Protein AF-A0A699RDE1-F1 (afdb_monomer)

Organism: Tanacetum cinerariifolium (NCBI:txid118510)

Radius of gyration: 24.25 Å; Cα contacts (8 Å, |Δi|>4): 143; chains: 1; bounding box: 64×54×47 Å

Secondary structure (DSSP, 8-state):
---HHHHHHHHTTTSEEEEE----SS-TTEEEEEEE----S--EEEEEEEETTEEEEEEEEE-TTPPP----------------------------TT-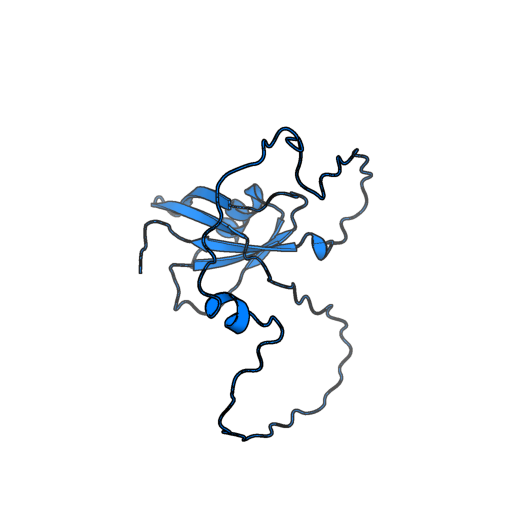HHHHHH-PPPP-----------SS-TT--PPPP----------GGGEEEEEEE-TT---

pLDDT: mean 70.67, std 16.61, range [36.78, 92.56]

Solvent-accessible surface area (backbone atoms only — not comparable to full-atom values): 11070 Å² total; per-residue (Å²): 138,82,58,71,68,57,53,44,64,57,27,63,80,66,32,45,67,75,48,67,62,75,74,84,77,81,53,86,56,55,46,45,34,33,28,44,29,90,67,89,67,85,54,75,47,74,48,82,46,77,56,96,92,39,82,40,57,37,35,40,34,56,50,83,91,70,75,87,83,74,78,76,86,66,92,66,91,77,92,80,82,88,82,89,87,80,87,81,93,66,93,72,78,75,83,61,97,77,52,60,68,61,62,73,67,55,77,80,77,89,76,82,90,82,81,91,85,88,78,81,71,92,63,68,96,88,81,77,91,84,84,90,85,87,85,93,69,86,80,74,80,56,72,92,32,53,43,47,33,39,38,27,41,80,85,62,79,130

Sequence (158 aa):
MWPKNTFNRVALKCGVLLDVDDQDDEHFHKKQICINTNVPTNIFESFKLIYRGNVFWVRAKEVPGWIPDFMEDNDEVDDSKGEEDSVGQGNVQSEDPFNIYELLNHKRPVIDKNSNSKESLKYPPRYTPTGTKEAIGEKQFDSKKIRRMMLRNPFVQV

Structure (mmCIF, N/CA/C/O backbone):
data_AF-A0A699RDE1-F1
#
_entry.id   AF-A0A699RDE1-F1
#
loop_
_atom_site.group_PDB
_atom_site.id
_atom_site.type_symbol
_atom_site.label_atom_id
_atom_site.label_alt_id
_atom_site.label_comp_id
_atom_site.label_asym_id
_atom_site.label_entity_id
_atom_site.label_seq_id
_atom_site.pdbx_PDB_ins_code
_atom_site.Cartn_x
_atom_site.Cartn_y
_atom_site.Cartn_z
_atom_site.occupancy
_atom_site.B_iso_or_equiv
_atom_site.auth_seq_id
_atom_site.auth_comp_id
_atom_site.auth_asym_id
_atom_site.auth_atom_id
_atom_site.pdbx_PDB_model_num
ATOM 1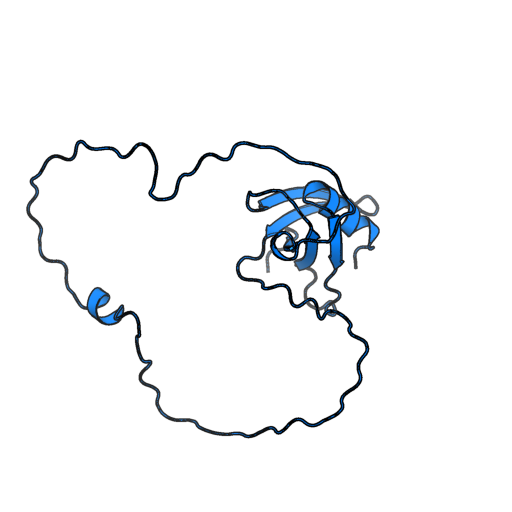 N N . MET A 1 1 ? -9.709 -14.056 7.200 1.00 67.62 1 MET A N 1
ATOM 2 C CA . MET A 1 1 ? -9.720 -13.079 6.088 1.00 67.62 1 MET A CA 1
ATOM 3 C C . MET A 1 1 ? -10.356 -11.742 6.486 1.00 67.62 1 MET A C 1
ATOM 5 O O . MET A 1 1 ? -11.320 -11.738 7.249 1.00 67.62 1 MET A O 1
ATOM 9 N N . TRP A 1 2 ? -9.826 -10.607 6.007 1.00 76.31 2 TRP A N 1
ATOM 10 C CA . TRP A 1 2 ? -10.488 -9.291 6.090 1.00 76.31 2 TRP A CA 1
ATOM 11 C C . TRP A 1 2 ? -11.423 -9.103 4.880 1.00 76.31 2 TRP A C 1
ATOM 13 O O . TRP A 1 2 ? -11.061 -9.545 3.797 1.00 76.31 2 TRP A O 1
ATOM 23 N N . PRO A 1 3 ? -12.596 -8.453 5.009 1.00 80.12 3 PRO A N 1
ATOM 24 C CA . PRO A 1 3 ? -13.472 -8.198 3.863 1.00 80.12 3 PRO A CA 1
ATOM 25 C C . PRO A 1 3 ? -12.901 -7.108 2.943 1.00 80.12 3 PRO A C 1
ATOM 27 O O . PRO A 1 3 ? -12.191 -6.214 3.410 1.00 80.12 3 PRO A O 1
ATOM 30 N N . LYS A 1 4 ? -13.300 -7.097 1.662 1.00 82.44 4 LYS A N 1
ATOM 31 C CA . LYS A 1 4 ? -12.886 -6.097 0.649 1.00 82.44 4 LYS A CA 1
ATOM 32 C C . LYS A 1 4 ? -13.015 -4.642 1.124 1.00 82.44 4 LYS A C 1
ATOM 34 O O . LYS A 1 4 ? -12.132 -3.823 0.890 1.00 82.44 4 LYS A O 1
ATOM 39 N N . ASN A 1 5 ? -14.065 -4.327 1.888 1.00 85.12 5 ASN A N 1
ATOM 40 C CA . ASN A 1 5 ? -14.271 -2.990 2.459 1.00 85.12 5 ASN A CA 1
ATOM 41 C C . ASN A 1 5 ? -13.135 -2.554 3.413 1.00 85.12 5 ASN A C 1
ATOM 43 O O . ASN A 1 5 ? -12.774 -1.381 3.480 1.00 85.12 5 ASN A O 1
ATOM 47 N N . THR A 1 6 ? -12.522 -3.495 4.133 1.00 86.81 6 THR A N 1
ATOM 48 C CA . THR A 1 6 ? -11.351 -3.208 4.971 1.00 86.81 6 THR A CA 1
ATOM 49 C C . THR A 1 6 ? -10.167 -2.767 4.117 1.00 86.81 6 THR A C 1
ATOM 51 O O . THR A 1 6 ? -9.539 -1.757 4.430 1.00 86.81 6 THR A O 1
ATOM 54 N N . PHE A 1 7 ? -9.900 -3.468 3.014 1.00 86.75 7 PHE A N 1
ATOM 55 C CA . PHE A 1 7 ? -8.835 -3.100 2.080 1.00 86.75 7 PHE A CA 1
ATOM 56 C C . PHE A 1 7 ? -9.109 -1.759 1.398 1.00 86.75 7 PHE A C 1
ATOM 58 O O . PHE A 1 7 ? -8.192 -0.952 1.296 1.00 86.75 7 PHE A O 1
ATOM 65 N N . ASN A 1 8 ? -10.366 -1.453 1.057 1.00 87.31 8 ASN A N 1
ATOM 66 C CA . ASN A 1 8 ? -10.746 -0.123 0.569 1.00 87.31 8 ASN A CA 1
ATOM 67 C C . ASN A 1 8 ? -10.386 0.974 1.576 1.00 87.31 8 ASN A C 1
ATOM 69 O O . ASN A 1 8 ? -9.743 1.955 1.215 1.00 87.31 8 ASN A O 1
ATOM 73 N N . ARG A 1 9 ? -10.729 0.802 2.859 1.00 86.69 9 ARG A N 1
ATOM 74 C CA . ARG A 1 9 ? -10.387 1.786 3.905 1.00 86.69 9 ARG A CA 1
ATOM 75 C C . ARG A 1 9 ? -8.884 1.987 4.065 1.00 86.69 9 ARG A C 1
ATOM 77 O O . ARG A 1 9 ? -8.453 3.093 4.377 1.00 86.69 9 ARG A O 1
ATOM 84 N N . VAL A 1 10 ? -8.105 0.927 3.876 1.00 85.81 10 VAL A N 1
ATOM 85 C CA . VAL A 1 10 ? -6.642 1.000 3.891 1.00 85.81 10 VAL A CA 1
ATOM 86 C C . VAL A 1 10 ? -6.124 1.744 2.661 1.00 85.81 10 VAL A C 1
ATOM 88 O O . VAL A 1 10 ? -5.350 2.688 2.803 1.00 85.81 10 VAL A O 1
ATOM 91 N N . ALA A 1 11 ? -6.584 1.353 1.474 1.00 88.38 11 ALA A N 1
ATOM 92 C CA . ALA A 1 11 ? -6.166 1.932 0.208 1.00 88.38 11 ALA A CA 1
ATOM 93 C C . ALA A 1 11 ? -6.510 3.418 0.110 1.00 88.38 11 ALA A C 1
ATOM 95 O O . ALA A 1 11 ? -5.667 4.164 -0.359 1.00 88.38 11 ALA A O 1
ATOM 96 N N . LEU A 1 12 ? -7.655 3.873 0.639 1.00 85.44 12 LEU A N 1
ATOM 97 C CA . LEU A 1 12 ? -8.084 5.282 0.605 1.00 85.44 12 LEU A CA 1
ATOM 98 C C . LEU A 1 12 ? -7.038 6.278 1.135 1.00 85.44 12 LEU A C 1
ATOM 100 O O . LEU A 1 12 ? -7.054 7.440 0.739 1.00 85.44 12 LEU A O 1
ATOM 104 N N . LYS A 1 13 ? -6.131 5.852 2.023 1.00 83.38 13 LYS A N 1
ATOM 105 C CA . LYS A 1 13 ? -5.025 6.703 2.498 1.00 83.38 13 LYS A CA 1
ATOM 106 C C . LYS A 1 13 ? -3.923 6.903 1.463 1.00 83.38 13 LYS A C 1
ATOM 108 O O . LYS A 1 13 ? -3.181 7.875 1.534 1.00 83.38 13 LYS A O 1
ATOM 113 N N . CYS A 1 14 ? -3.789 5.950 0.556 1.00 85.06 14 CYS A N 1
ATOM 114 C CA . CYS A 1 14 ? -2.645 5.790 -0.322 1.00 85.06 14 CYS A CA 1
ATOM 115 C C . CYS A 1 14 ? -3.019 5.916 -1.804 1.00 85.06 14 CYS A C 1
ATOM 117 O O . CYS A 1 14 ? -2.147 6.247 -2.598 1.00 85.06 14 CYS A O 1
ATOM 119 N N . GLY A 1 15 ? -4.276 5.675 -2.187 1.00 89.62 15 GLY A N 1
ATOM 120 C CA . GLY A 1 15 ? -4.747 5.672 -3.569 1.00 89.62 15 GLY A CA 1
ATOM 121 C C . GLY A 1 15 ? -6.099 4.973 -3.753 1.00 89.62 15 GLY A C 1
ATOM 122 O O . GLY A 1 15 ? -6.901 4.845 -2.828 1.00 89.62 15 GLY A O 1
ATOM 123 N N . VAL A 1 16 ? -6.353 4.517 -4.977 1.00 91.19 16 VAL A N 1
ATOM 124 C CA . VAL A 1 16 ? -7.544 3.737 -5.344 1.00 91.19 16 VAL A CA 1
ATOM 125 C C . VAL A 1 16 ? -7.184 2.255 -5.330 1.00 91.19 16 VAL A C 1
ATOM 127 O O . VAL A 1 16 ? -6.207 1.878 -5.968 1.00 91.19 16 VAL A O 1
ATOM 130 N N . LEU A 1 17 ? -7.952 1.422 -4.620 1.00 91.81 17 LEU A N 1
ATOM 131 C CA . LEU A 1 17 ? -7.762 -0.032 -4.627 1.00 91.81 17 LEU A CA 1
ATOM 132 C C . LEU A 1 17 ? -8.112 -0.595 -6.009 1.00 91.81 17 LEU A C 1
ATOM 134 O O . LEU A 1 17 ? -9.223 -0.370 -6.485 1.00 91.81 17 LEU A O 1
ATOM 138 N N . LEU A 1 18 ? -7.182 -1.328 -6.617 1.00 90.94 18 LEU A N 1
ATOM 139 C CA . LEU A 1 18 ? -7.400 -2.024 -7.887 1.00 90.94 18 LEU A CA 1
ATOM 140 C C . LEU A 1 18 ? -7.617 -3.515 -7.660 1.00 90.94 18 LEU A C 1
ATOM 142 O O . LEU A 1 18 ? -8.604 -4.075 -8.123 1.00 90.94 18 LEU A O 1
ATOM 146 N N . ASP A 1 19 ? -6.717 -4.124 -6.893 1.00 89.56 19 ASP A N 1
ATOM 147 C CA . ASP A 1 19 ? -6.666 -5.567 -6.713 1.00 89.56 19 ASP A CA 1
ATOM 148 C C . ASP A 1 19 ? -6.220 -5.936 -5.289 1.00 89.56 19 ASP A C 1
ATOM 150 O O . ASP A 1 19 ? -5.513 -5.169 -4.618 1.00 89.56 19 ASP A O 1
ATOM 154 N N . VAL A 1 20 ? -6.677 -7.091 -4.812 1.00 88.69 20 VAL A N 1
ATOM 155 C CA . VAL A 1 20 ? -6.300 -7.681 -3.525 1.00 88.69 20 VAL A CA 1
ATOM 156 C C . VAL A 1 20 ? -5.768 -9.069 -3.824 1.00 88.69 20 VAL A C 1
ATOM 158 O O . VAL A 1 20 ? -6.465 -9.884 -4.407 1.00 88.69 20 VAL A O 1
ATOM 161 N N . ASP A 1 21 ? -4.537 -9.327 -3.399 1.00 83.94 21 ASP A N 1
ATOM 162 C CA . ASP A 1 21 ? -3.902 -10.620 -3.600 1.00 83.94 21 ASP A CA 1
ATOM 163 C C . ASP A 1 21 ? -4.585 -11.662 -2.706 1.00 83.94 21 ASP A C 1
ATOM 165 O O . ASP A 1 21 ? -4.408 -11.669 -1.477 1.00 83.94 21 ASP A O 1
ATOM 169 N N . ASP A 1 22 ? -5.393 -12.505 -3.341 1.00 73.31 22 ASP A N 1
ATOM 170 C CA . ASP A 1 22 ? -6.184 -13.557 -2.709 1.00 73.31 22 ASP A CA 1
ATOM 171 C C . ASP A 1 22 ? -5.397 -14.874 -2.552 1.00 73.31 22 ASP A C 1
ATOM 173 O O . ASP A 1 22 ? -6.008 -15.918 -2.347 1.00 73.31 22 ASP A O 1
ATOM 177 N N . GLN A 1 23 ? -4.051 -14.858 -2.593 1.00 65.06 23 GLN A N 1
ATOM 178 C CA . GLN A 1 23 ? -3.255 -16.067 -2.326 1.00 65.06 23 GLN A CA 1
ATOM 179 C C . GLN A 1 23 ? -3.672 -16.759 -1.014 1.00 65.06 23 GLN A C 1
ATOM 181 O O . GLN A 1 23 ? -3.728 -16.123 0.051 1.00 65.06 23 GLN A O 1
ATOM 186 N N . ASP A 1 24 ? -3.937 -18.066 -1.124 1.00 55.88 24 ASP A N 1
ATOM 187 C CA . ASP A 1 24 ? -4.476 -18.947 -0.087 1.00 55.88 24 ASP A CA 1
ATOM 188 C C . ASP A 1 24 ? -3.629 -18.922 1.202 1.00 55.88 24 ASP A C 1
ATOM 190 O O . ASP A 1 24 ? -2.578 -19.541 1.337 1.00 55.88 24 ASP A O 1
ATOM 194 N N . ASP A 1 25 ? -4.090 -18.077 2.124 1.00 55.56 25 ASP A N 1
ATOM 195 C CA . ASP A 1 25 ? -4.172 -18.139 3.591 1.00 55.56 25 ASP A CA 1
ATOM 196 C C . ASP A 1 25 ? -3.145 -18.886 4.478 1.00 55.56 25 ASP A C 1
ATOM 198 O O . ASP A 1 25 ? -3.350 -18.929 5.690 1.00 55.56 25 ASP A O 1
ATOM 202 N N . GLU A 1 26 ? -1.978 -19.326 4.012 1.00 57.75 26 GLU A N 1
ATOM 203 C CA . GLU A 1 26 ? -0.934 -19.817 4.940 1.00 57.75 26 GLU A CA 1
ATOM 204 C C . GLU A 1 26 ? -0.136 -18.682 5.616 1.00 57.75 26 GLU A C 1
ATOM 206 O O . GLU A 1 26 ? 0.510 -18.875 6.646 1.00 57.75 26 GLU A O 1
ATOM 211 N N . HIS A 1 27 ? -0.224 -17.447 5.105 1.00 57.81 27 HIS A N 1
ATOM 212 C CA . HIS A 1 27 ? 0.558 -16.304 5.594 1.00 57.81 27 HIS A CA 1
ATOM 213 C C . HIS A 1 27 ? -0.315 -15.181 6.183 1.00 57.81 27 HIS A C 1
ATOM 215 O O . HIS A 1 27 ? -0.349 -14.061 5.674 1.00 57.81 27 HIS A O 1
ATOM 221 N N . PHE A 1 28 ? -0.977 -15.425 7.320 1.00 63.66 28 PHE A N 1
ATOM 222 C CA . PHE A 1 28 ? -1.838 -14.434 8.005 1.00 63.66 28 PHE A CA 1
ATOM 223 C C . PHE A 1 28 ? -1.141 -13.132 8.446 1.00 63.66 28 PHE A C 1
ATOM 225 O O . PHE A 1 28 ? -1.805 -12.160 8.810 1.00 63.66 28 PHE A O 1
ATOM 232 N N . HIS A 1 29 ? 0.192 -13.091 8.438 1.00 68.50 29 HIS A N 1
ATOM 233 C CA . HIS A 1 29 ? 0.972 -11.931 8.871 1.00 68.50 29 HIS A CA 1
ATOM 234 C C . HIS A 1 29 ? 1.192 -10.887 7.762 1.00 68.50 29 HIS A C 1
ATOM 236 O O . HIS A 1 29 ? 1.659 -9.781 8.060 1.00 68.50 29 HIS A O 1
ATOM 242 N N . LYS A 1 30 ? 0.865 -11.202 6.498 1.00 80.88 30 LYS A N 1
ATOM 243 C CA . LYS A 1 30 ? 0.988 -10.273 5.367 1.00 80.88 30 LYS A CA 1
ATOM 244 C C . LYS A 1 30 ? -0.184 -10.412 4.390 1.00 80.88 30 LYS A C 1
ATOM 246 O O . LYS A 1 30 ? -0.590 -11.516 4.056 1.00 80.88 30 LYS A O 1
ATOM 251 N N . LYS A 1 31 ? -0.692 -9.291 3.886 1.00 85.81 31 LYS A N 1
ATOM 252 C CA . LYS A 1 31 ? -1.602 -9.248 2.729 1.00 85.81 31 LYS A CA 1
ATOM 253 C C . LYS A 1 31 ? -1.053 -8.267 1.700 1.00 85.81 31 LYS A C 1
ATOM 255 O O . LYS A 1 31 ? -0.462 -7.261 2.093 1.00 85.81 31 LYS A O 1
ATOM 260 N N . GLN A 1 32 ? -1.191 -8.571 0.415 1.00 88.25 32 GLN A N 1
ATOM 261 C CA . GLN A 1 32 ? -0.736 -7.688 -0.660 1.00 88.25 32 GLN A CA 1
ATOM 262 C C . GLN A 1 32 ? -1.947 -7.077 -1.358 1.00 88.25 32 GLN A C 1
ATOM 264 O O . GLN A 1 32 ? -2.964 -7.740 -1.530 1.00 88.25 32 GLN A O 1
ATOM 269 N N . ILE A 1 33 ? -1.852 -5.800 -1.706 1.00 90.56 33 ILE A N 1
ATOM 270 C CA . ILE A 1 33 ? -2.876 -5.088 -2.468 1.00 90.56 33 ILE A CA 1
ATOM 271 C C . ILE A 1 33 ? -2.216 -4.243 -3.552 1.00 90.56 33 ILE A C 1
ATOM 273 O O . ILE A 1 33 ? -1.094 -3.764 -3.368 1.00 90.56 33 ILE A O 1
ATOM 277 N N . CYS A 1 34 ? -2.924 -4.015 -4.648 1.00 91.69 34 CYS A N 1
ATOM 278 C CA . CYS A 1 34 ? -2.517 -3.103 -5.709 1.00 91.69 34 CYS A CA 1
ATOM 279 C C . CYS A 1 34 ? -3.342 -1.822 -5.617 1.00 91.69 34 CYS A C 1
ATOM 281 O O . CYS A 1 34 ? -4.569 -1.859 -5.474 1.00 91.69 34 CYS A O 1
ATOM 283 N N . ILE A 1 35 ? -2.668 -0.679 -5.699 1.00 92.56 35 ILE A N 1
ATOM 284 C CA . ILE A 1 35 ? -3.296 0.639 -5.639 1.00 92.56 35 ILE A CA 1
ATOM 285 C C . ILE A 1 35 ? -2.858 1.502 -6.820 1.00 92.56 35 ILE A C 1
ATOM 287 O O . ILE A 1 35 ? -1.690 1.488 -7.196 1.00 92.56 35 ILE A O 1
ATOM 291 N N . ASN A 1 36 ? -3.770 2.297 -7.374 1.00 90.50 36 ASN A N 1
ATOM 292 C CA . ASN A 1 36 ? -3.415 3.407 -8.257 1.00 90.50 36 ASN A CA 1
ATOM 293 C C . ASN A 1 36 ? -3.204 4.670 -7.419 1.00 90.50 36 ASN A C 1
ATOM 295 O O . ASN A 1 36 ? -4.120 5.099 -6.707 1.00 90.50 36 ASN A O 1
ATOM 299 N N . THR A 1 37 ? -2.025 5.281 -7.510 1.00 89.75 37 THR A N 1
ATOM 300 C CA . THR A 1 37 ? -1.714 6.511 -6.784 1.00 89.75 37 THR A CA 1
ATOM 301 C C . THR A 1 37 ? -0.852 7.477 -7.583 1.00 89.75 37 THR A C 1
ATOM 303 O O . THR A 1 37 ? 0.163 7.118 -8.168 1.00 89.75 37 THR A O 1
ATOM 306 N N . ASN A 1 38 ? -1.238 8.754 -7.555 1.00 86.88 38 ASN A N 1
ATOM 307 C CA . ASN A 1 38 ? -0.446 9.845 -8.125 1.00 86.88 38 ASN A CA 1
ATOM 308 C C . ASN A 1 38 ? 0.633 10.354 -7.153 1.00 86.88 38 ASN A C 1
ATOM 310 O O . ASN A 1 38 ? 1.362 11.285 -7.490 1.00 86.88 38 ASN A O 1
ATOM 314 N N . VAL A 1 39 ? 0.712 9.805 -5.935 1.00 83.94 39 VAL A N 1
ATOM 315 C CA . VAL A 1 39 ? 1.678 10.258 -4.932 1.00 83.94 39 VAL A CA 1
ATOM 316 C C . VAL A 1 39 ? 3.087 9.888 -5.413 1.00 83.94 39 VAL A C 1
ATOM 318 O O . VAL A 1 39 ? 3.338 8.714 -5.677 1.00 83.94 39 VAL A O 1
ATOM 321 N N . PRO A 1 40 ? 4.019 10.851 -5.553 1.00 82.12 40 PRO A N 1
ATOM 322 C CA . PRO A 1 40 ? 5.362 10.566 -6.059 1.00 82.12 40 PRO A CA 1
ATOM 323 C C . PRO A 1 40 ? 6.256 9.908 -4.999 1.00 82.12 40 PRO A C 1
ATOM 325 O O . PRO A 1 40 ? 7.211 9.214 -5.342 1.00 82.12 40 PRO A O 1
ATOM 328 N N . THR A 1 41 ? 5.949 10.094 -3.714 1.00 85.81 41 THR A N 1
ATOM 329 C CA . THR A 1 41 ? 6.722 9.544 -2.597 1.00 85.81 41 THR A CA 1
ATOM 330 C C . THR A 1 41 ? 6.424 8.069 -2.365 1.00 85.81 41 THR A C 1
ATOM 332 O O . THR A 1 41 ? 5.324 7.593 -2.626 1.00 85.81 41 THR A O 1
ATOM 335 N N . ASN A 1 42 ? 7.414 7.355 -1.833 1.00 85.12 42 ASN A N 1
ATOM 336 C CA . ASN A 1 42 ? 7.258 5.966 -1.423 1.00 85.12 42 ASN A CA 1
ATOM 337 C C . ASN A 1 42 ? 6.244 5.860 -0.273 1.00 85.12 42 ASN A C 1
ATOM 339 O O . ASN A 1 42 ? 6.270 6.670 0.659 1.00 85.12 42 ASN A O 1
ATOM 343 N N . ILE A 1 43 ? 5.360 4.870 -0.339 1.00 86.94 43 ILE A N 1
ATOM 344 C CA . ILE A 1 43 ? 4.338 4.658 0.683 1.00 86.94 43 ILE A CA 1
ATOM 345 C C . ILE A 1 43 ? 4.915 3.786 1.799 1.00 86.94 43 ILE A C 1
ATOM 347 O O . ILE A 1 43 ? 5.125 2.580 1.644 1.00 86.94 43 ILE A O 1
ATOM 351 N N . PHE A 1 44 ? 5.143 4.405 2.954 1.00 90.38 44 PHE A N 1
ATOM 352 C CA . PHE A 1 44 ? 5.552 3.720 4.173 1.00 90.38 44 PHE A CA 1
ATOM 353 C C . PHE A 1 44 ? 4.813 4.315 5.368 1.00 90.38 44 PHE A C 1
ATOM 355 O O . PHE A 1 44 ? 5.228 5.315 5.943 1.00 90.38 44 PHE A O 1
ATOM 362 N N . GLU A 1 45 ? 3.698 3.694 5.731 1.00 87.94 45 GLU A N 1
ATOM 363 C CA . GLU A 1 45 ? 2.760 4.241 6.705 1.00 87.94 45 GLU A CA 1
ATOM 364 C C . GLU A 1 45 ? 2.394 3.196 7.752 1.00 87.94 45 GLU A C 1
ATOM 366 O O . GLU A 1 45 ? 2.385 1.991 7.495 1.00 87.94 45 GLU A O 1
ATOM 371 N N . SER A 1 46 ? 2.075 3.641 8.963 1.00 89.25 46 SER A N 1
ATOM 372 C CA . SER A 1 46 ? 1.522 2.773 10.004 1.00 89.25 46 SER A CA 1
ATOM 373 C C . SER A 1 46 ? 0.258 3.392 10.561 1.00 89.25 46 SER A C 1
ATOM 375 O O . SER A 1 46 ? 0.225 4.569 10.911 1.00 89.25 46 SER A O 1
ATOM 377 N N . PHE A 1 47 ? -0.809 2.607 10.645 1.00 87.06 47 PHE A N 1
ATOM 378 C CA . PHE A 1 47 ? -2.088 3.109 11.119 1.00 87.06 47 PHE A CA 1
ATOM 379 C C . PHE A 1 47 ? -2.859 2.066 11.912 1.00 87.06 47 PHE A C 1
ATOM 381 O O . PHE A 1 47 ? -2.657 0.858 11.801 1.00 87.06 47 PHE A O 1
ATOM 388 N N . LYS A 1 48 ? -3.789 2.577 12.713 1.00 88.94 48 LYS A N 1
ATOM 389 C CA . LYS A 1 48 ? -4.735 1.782 13.475 1.00 88.94 48 LYS A CA 1
ATOM 390 C C . LYS A 1 48 ? -5.912 1.370 12.587 1.00 88.94 48 LYS A C 1
ATOM 392 O O . LYS A 1 48 ? -6.624 2.221 12.057 1.00 88.94 48 LYS A O 1
ATOM 397 N N . LEU A 1 49 ? -6.123 0.068 12.451 1.00 85.62 49 LEU A N 1
ATOM 398 C CA . LEU A 1 49 ? -7.256 -0.563 11.792 1.00 85.62 49 LEU A CA 1
ATOM 399 C C . LEU A 1 49 ? -8.214 -1.113 12.853 1.00 85.62 49 LEU A C 1
ATOM 401 O O . LEU A 1 49 ? -7.825 -1.918 13.693 1.00 85.62 49 LEU A O 1
ATOM 405 N N . ILE A 1 50 ? -9.475 -0.686 12.809 1.00 85.88 50 ILE A N 1
ATOM 406 C CA . ILE A 1 50 ? -10.521 -1.187 13.708 1.00 85.88 50 ILE A CA 1
ATOM 407 C C . ILE A 1 50 ? -11.427 -2.130 12.918 1.00 85.88 50 ILE A C 1
ATOM 409 O O . ILE A 1 50 ? -12.067 -1.697 11.955 1.00 85.88 50 ILE A O 1
ATOM 413 N N . TYR A 1 51 ? -11.483 -3.399 13.328 1.00 82.19 51 TYR A N 1
ATOM 414 C CA . TYR A 1 51 ? -12.282 -4.443 12.685 1.00 82.19 51 TYR A CA 1
ATOM 415 C C . TYR A 1 51 ? -12.965 -5.327 13.735 1.00 82.19 51 TYR A C 1
ATOM 417 O O . TYR A 1 51 ? -12.301 -5.902 14.594 1.00 82.19 51 TYR A O 1
ATOM 425 N N . ARG A 1 52 ? -14.302 -5.430 13.669 1.00 85.00 52 ARG A N 1
ATOM 426 C CA . ARG A 1 52 ? -15.142 -6.195 14.620 1.00 85.00 52 ARG A CA 1
ATOM 427 C C . ARG A 1 52 ? -14.842 -5.875 16.098 1.00 85.00 52 ARG A C 1
ATOM 429 O O . ARG A 1 52 ? -14.728 -6.778 16.913 1.00 85.00 52 ARG A O 1
ATOM 436 N N . GLY A 1 53 ? -14.659 -4.593 16.426 1.00 87.12 53 GLY A N 1
ATOM 437 C CA . GLY A 1 53 ? -14.332 -4.132 17.786 1.00 87.12 53 GLY A CA 1
ATOM 438 C C . GLY A 1 53 ? -12.864 -4.306 18.196 1.00 87.12 53 GLY A C 1
ATOM 439 O O . GLY A 1 53 ? -12.441 -3.719 19.187 1.00 87.12 53 GLY A O 1
ATOM 440 N N . ASN A 1 54 ? -12.065 -5.030 17.409 1.00 84.38 54 ASN A N 1
ATOM 441 C CA . ASN A 1 54 ? -10.644 -5.227 17.668 1.00 84.38 54 ASN A CA 1
ATOM 442 C C . ASN A 1 54 ? -9.797 -4.143 17.006 1.00 84.38 54 ASN A C 1
ATOM 444 O O . ASN A 1 54 ? -10.097 -3.667 15.906 1.00 84.38 54 ASN A O 1
ATOM 448 N N . VAL A 1 55 ? -8.715 -3.780 17.687 1.00 86.25 55 VAL A N 1
ATOM 449 C CA . VAL A 1 55 ? -7.743 -2.789 17.242 1.00 86.25 55 VAL A CA 1
ATOM 450 C C . VAL A 1 55 ? -6.490 -3.503 16.755 1.00 86.25 55 VAL A C 1
ATOM 452 O O . VAL A 1 55 ? -5.800 -4.148 17.537 1.00 86.25 55 VAL A O 1
ATOM 455 N N . PHE A 1 56 ? -6.161 -3.321 15.483 1.00 84.12 56 PHE A N 1
ATOM 456 C CA . PHE A 1 56 ? -4.934 -3.815 14.875 1.00 84.12 56 PHE A CA 1
ATOM 457 C C . PHE A 1 56 ? -4.075 -2.633 14.462 1.00 84.12 56 PHE A C 1
ATOM 459 O O . PHE A 1 56 ? -4.574 -1.667 13.889 1.00 84.12 56 PHE A O 1
ATOM 466 N N . TRP A 1 57 ? -2.776 -2.701 14.710 1.00 87.69 57 TRP A N 1
ATOM 467 C CA . TRP A 1 57 ? -1.851 -1.834 13.997 1.00 87.69 57 TRP A CA 1
ATOM 468 C C . TRP A 1 57 ? -1.507 -2.502 12.677 1.00 87.69 57 TRP A C 1
ATOM 470 O O . TRP A 1 57 ? -1.316 -3.713 12.616 1.00 87.69 57 TRP A O 1
ATOM 480 N N . VAL A 1 58 ? -1.470 -1.723 11.609 1.00 88.69 58 VAL A N 1
ATOM 481 C CA . VAL A 1 58 ? -1.125 -2.209 10.279 1.00 88.69 58 VAL A CA 1
ATOM 482 C C . VAL A 1 58 ? -0.037 -1.311 9.737 1.00 88.69 58 VAL A C 1
ATOM 484 O O . VAL A 1 58 ? -0.166 -0.087 9.757 1.00 88.69 58 VAL A O 1
ATOM 487 N N . ARG A 1 59 ? 1.039 -1.934 9.268 1.00 90.56 59 ARG A N 1
ATOM 488 C CA . ARG A 1 59 ? 2.111 -1.277 8.535 1.00 90.56 59 ARG A CA 1
ATOM 489 C C . ARG A 1 59 ? 1.894 -1.515 7.050 1.00 90.56 59 ARG A C 1
ATOM 491 O O . ARG A 1 59 ? 1.883 -2.664 6.611 1.00 90.56 59 ARG A O 1
ATOM 498 N N . ALA A 1 60 ? 1.734 -0.430 6.313 1.00 91.31 60 ALA A N 1
ATOM 499 C CA . ALA A 1 60 ? 1.688 -0.389 4.866 1.00 91.31 60 ALA A CA 1
ATOM 500 C C . ALA A 1 60 ? 3.079 -0.048 4.330 1.00 91.31 60 ALA A C 1
ATOM 502 O O . ALA A 1 60 ? 3.689 0.935 4.752 1.00 91.31 60 ALA A O 1
ATOM 503 N N . LYS A 1 61 ? 3.589 -0.879 3.426 1.00 91.56 61 LYS A N 1
ATOM 504 C CA . LYS A 1 61 ? 4.881 -0.671 2.775 1.00 91.56 61 LYS A CA 1
ATOM 505 C C . LYS A 1 61 ? 4.762 -0.986 1.293 1.00 91.56 61 LYS A C 1
ATOM 507 O O . LYS A 1 61 ? 4.317 -2.076 0.936 1.00 91.56 61 LYS A O 1
ATOM 512 N N . GLU A 1 62 ? 5.191 -0.060 0.451 1.00 91.25 62 GLU A N 1
ATOM 513 C CA . GLU A 1 62 ? 5.360 -0.303 -0.979 1.00 91.25 62 GLU A CA 1
ATOM 514 C C . GLU A 1 62 ? 6.386 -1.415 -1.231 1.00 91.25 62 GLU A C 1
ATOM 516 O O . GLU A 1 62 ? 7.428 -1.495 -0.567 1.00 91.25 62 GLU A O 1
ATOM 521 N N . VAL A 1 63 ? 6.085 -2.286 -2.189 1.00 88.06 63 VA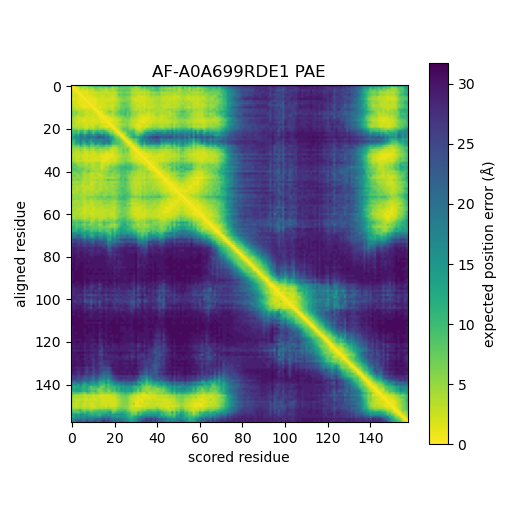L A N 1
ATOM 522 C CA . VAL A 1 63 ? 6.978 -3.361 -2.623 1.00 88.06 63 VAL A CA 1
ATOM 523 C C . VAL A 1 63 ? 7.778 -2.851 -3.829 1.00 88.06 63 VAL A C 1
ATOM 525 O O . VAL A 1 63 ? 7.213 -2.752 -4.918 1.00 88.06 63 VAL A O 1
ATOM 528 N N . PRO A 1 64 ? 9.067 -2.487 -3.667 1.00 80.19 64 PRO A N 1
ATOM 529 C CA . PRO A 1 64 ? 9.877 -2.003 -4.780 1.00 80.19 64 PRO A CA 1
ATOM 530 C C . PRO A 1 64 ? 10.177 -3.134 -5.770 1.00 80.19 64 PRO A C 1
ATOM 532 O O . PRO A 1 64 ? 10.270 -4.296 -5.377 1.00 80.19 64 PRO A O 1
ATOM 535 N N . GLY A 1 65 ? 10.374 -2.785 -7.043 1.00 79.56 65 GLY A N 1
ATOM 536 C CA . GLY A 1 65 ? 10.758 -3.738 -8.090 1.00 79.56 65 GLY A CA 1
ATOM 537 C C . GLY A 1 65 ? 9.629 -4.648 -8.578 1.00 79.56 65 GLY A C 1
ATOM 538 O O . GLY A 1 65 ? 9.884 -5.535 -9.383 1.00 79.56 65 GLY A O 1
ATOM 539 N N . TRP A 1 66 ? 8.392 -4.437 -8.120 1.00 82.69 66 TRP A N 1
ATOM 540 C CA . TRP A 1 66 ? 7.238 -5.111 -8.699 1.00 82.69 66 TRP A CA 1
ATOM 541 C C . TRP A 1 66 ? 6.851 -4.443 -10.018 1.00 82.69 66 TRP A C 1
ATOM 543 O O . TRP A 1 66 ? 6.616 -3.234 -10.057 1.00 82.69 66 TRP A O 1
ATOM 553 N N . ILE A 1 67 ? 6.787 -5.239 -11.079 1.00 77.06 67 ILE A N 1
ATOM 554 C CA . ILE A 1 67 ? 6.289 -4.816 -12.384 1.00 77.06 67 ILE A CA 1
ATOM 555 C C . ILE A 1 67 ? 4.831 -5.277 -12.461 1.00 77.06 67 ILE A C 1
ATOM 557 O O . ILE A 1 67 ? 4.581 -6.471 -12.283 1.00 77.06 67 ILE A O 1
ATOM 561 N N . PRO A 1 68 ? 3.872 -4.358 -12.660 1.00 75.25 68 PRO A N 1
ATOM 562 C CA . PRO A 1 68 ? 2.496 -4.745 -12.876 1.00 75.25 68 PRO A CA 1
ATOM 563 C C . PRO A 1 68 ? 2.364 -5.528 -14.177 1.00 75.25 68 PRO A C 1
ATOM 565 O O . PRO A 1 68 ? 2.643 -4.993 -15.246 1.00 75.25 68 PRO A O 1
ATOM 568 N N . ASP A 1 69 ? 1.929 -6.776 -14.063 1.00 72.25 69 ASP A N 1
ATOM 569 C CA . ASP A 1 69 ? 1.553 -7.615 -15.193 1.00 72.25 69 ASP A CA 1
ATOM 570 C C . ASP A 1 69 ? 0.029 -7.574 -15.320 1.00 72.25 69 ASP A C 1
ATOM 572 O O . ASP A 1 69 ? -0.692 -8.436 -14.819 1.00 72.25 69 ASP A O 1
ATOM 576 N N . PHE A 1 70 ? -0.474 -6.457 -15.845 1.00 65.75 70 PHE A N 1
ATOM 577 C CA . PHE A 1 70 ? -1.869 -6.381 -16.253 1.00 65.75 70 PHE A CA 1
ATOM 578 C C . PHE A 1 70 ? -1.912 -6.910 -17.673 1.00 65.75 70 PHE A C 1
ATOM 580 O O . PHE A 1 70 ? -1.561 -6.181 -18.601 1.00 65.75 70 PHE A O 1
ATOM 587 N N . MET A 1 71 ? -2.306 -8.172 -17.830 1.00 61.06 71 MET A N 1
ATOM 588 C CA . MET A 1 71 ? -2.737 -8.638 -19.137 1.00 61.06 71 MET A CA 1
ATOM 589 C C . MET A 1 71 ? -3.930 -7.763 -19.520 1.00 61.06 71 MET A C 1
ATOM 591 O O . MET A 1 71 ? -4.935 -7.704 -18.811 1.00 61.06 71 MET A O 1
ATOM 595 N N . GLU A 1 72 ? -3.759 -6.965 -20.567 1.00 59.62 72 GLU A N 1
ATOM 596 C CA . GLU A 1 72 ? -4.889 -6.362 -21.249 1.00 59.62 72 GLU A CA 1
ATOM 597 C C . GLU A 1 72 ? -5.652 -7.560 -21.810 1.00 59.62 72 GLU A C 1
ATOM 599 O O . GLU A 1 72 ? -5.112 -8.258 -22.667 1.00 59.62 72 GLU A O 1
ATOM 604 N N . ASP A 1 73 ? -6.821 -7.874 -21.236 1.00 55.03 73 ASP A N 1
ATOM 605 C CA . ASP A 1 73 ? -7.741 -8.892 -21.754 1.00 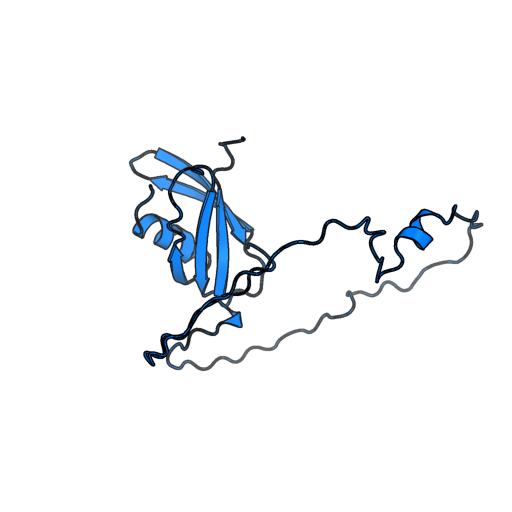55.03 73 ASP A CA 1
ATOM 606 C C . ASP A 1 73 ? -8.185 -8.436 -23.152 1.00 55.03 73 ASP A C 1
ATOM 608 O O . ASP A 1 73 ? -9.254 -7.862 -23.357 1.00 55.03 73 ASP A O 1
ATOM 612 N N . ASN A 1 74 ? -7.305 -8.612 -24.129 1.00 54.06 74 ASN A N 1
ATOM 613 C CA . ASN A 1 74 ? -7.685 -8.708 -25.511 1.00 54.06 74 ASN A CA 1
ATOM 614 C C . ASN A 1 74 ? -8.152 -10.152 -25.653 1.00 54.06 74 ASN A C 1
ATOM 616 O O . ASN A 1 74 ? -7.328 -11.064 -25.715 1.00 54.06 74 ASN A O 1
ATOM 620 N N . ASP A 1 75 ? -9.468 -10.353 -25.601 1.00 57.50 75 ASP A N 1
ATOM 621 C CA . ASP A 1 75 ? -10.128 -11.634 -25.851 1.00 57.50 75 ASP A CA 1
ATOM 622 C C . ASP A 1 75 ? -9.882 -12.076 -27.310 1.00 57.50 75 ASP A C 1
ATOM 624 O O . ASP A 1 75 ? -10.784 -12.089 -28.146 1.00 57.50 75 ASP A O 1
ATOM 628 N N . GLU A 1 76 ? -8.646 -12.433 -27.644 1.00 56.00 76 GLU A N 1
ATOM 629 C CA . GLU A 1 76 ? -8.289 -13.159 -28.853 1.00 56.00 76 GLU A CA 1
ATOM 630 C C . GLU A 1 76 ? -7.581 -14.445 -28.428 1.00 56.00 76 GLU A C 1
ATOM 632 O O . GLU A 1 76 ? -6.416 -14.477 -28.044 1.00 56.00 76 GLU A O 1
ATOM 637 N N . VAL A 1 77 ? -8.372 -15.515 -28.453 1.00 53.38 77 VAL A N 1
ATOM 638 C CA . VAL A 1 77 ? -7.957 -16.912 -28.364 1.00 53.38 77 VAL A CA 1
ATOM 639 C C . VAL A 1 77 ? -6.782 -17.210 -29.301 1.00 53.38 77 VAL A C 1
ATOM 641 O O . VAL A 1 77 ? -6.923 -17.081 -30.514 1.00 53.38 77 VAL A O 1
ATOM 644 N N . ASP A 1 78 ? -5.672 -17.714 -28.759 1.00 46.66 78 ASP A N 1
ATOM 645 C CA . ASP A 1 78 ? -4.790 -18.608 -29.512 1.00 46.66 78 ASP A CA 1
ATOM 646 C C . ASP A 1 78 ? -4.143 -19.648 -28.584 1.00 46.66 78 ASP A C 1
ATOM 648 O O . ASP A 1 78 ? -3.318 -19.353 -27.717 1.00 46.66 78 ASP A O 1
ATOM 652 N N . ASP A 1 79 ? -4.591 -20.889 -28.759 1.00 48.16 79 ASP A N 1
ATOM 653 C CA . ASP A 1 79 ? -3.990 -22.103 -28.227 1.00 48.16 79 ASP A CA 1
ATOM 654 C C . ASP A 1 79 ? -2.626 -22.329 -28.894 1.00 48.16 79 ASP A C 1
ATOM 656 O O . ASP A 1 79 ? -2.580 -22.451 -30.112 1.00 48.16 79 ASP A O 1
ATOM 660 N N . SER A 1 80 ? -1.544 -22.547 -28.132 1.00 44.66 80 SER A N 1
ATOM 661 C CA . SER A 1 80 ? -0.607 -23.658 -28.405 1.00 44.66 80 SER A CA 1
ATOM 662 C C . SER A 1 80 ? 0.644 -23.659 -27.510 1.00 44.66 80 SER A C 1
ATOM 664 O O . SER A 1 80 ? 1.610 -22.943 -27.747 1.00 44.66 80 SER A O 1
ATOM 666 N N . LYS A 1 81 ? 0.643 -24.652 -26.611 1.00 46.19 81 LYS A N 1
ATOM 667 C CA . LYS A 1 81 ? 1.733 -25.593 -26.279 1.00 46.19 81 LYS A CA 1
ATOM 668 C C . LYS A 1 81 ? 2.980 -25.081 -25.555 1.00 46.19 81 LYS A C 1
ATOM 670 O O . LYS A 1 81 ? 3.842 -24.409 -26.105 1.00 46.19 81 LYS A O 1
ATOM 675 N N . GLY A 1 82 ? 3.109 -25.582 -24.328 1.00 43.00 82 GLY A N 1
ATOM 676 C CA . GLY A 1 82 ? 4.378 -25.688 -23.631 1.00 43.00 82 GLY A CA 1
ATOM 677 C C . GLY A 1 82 ? 5.264 -26.788 -24.205 1.00 43.00 82 GLY A C 1
ATOM 678 O O . GLY A 1 82 ? 4.770 -27.807 -24.685 1.00 43.00 82 GLY A O 1
ATOM 679 N N . GLU A 1 83 ? 6.567 -26.581 -24.063 1.00 44.53 83 GLU A N 1
ATOM 680 C CA . GLU A 1 83 ? 7.548 -27.653 -23.976 1.00 44.53 8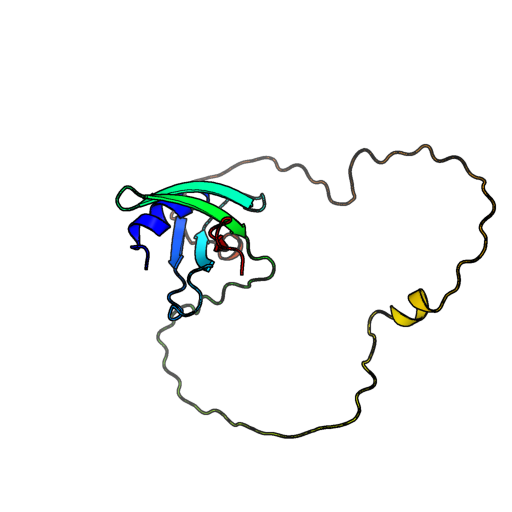3 GLU A CA 1
ATOM 681 C C . GLU A 1 83 ? 8.491 -27.347 -22.807 1.00 44.53 83 GLU A C 1
ATOM 683 O O . GLU A 1 83 ? 9.085 -26.275 -22.697 1.00 44.53 83 GLU A O 1
ATOM 688 N N . GLU A 1 84 ? 8.517 -28.303 -21.886 1.00 45.41 84 GLU A N 1
ATOM 689 C CA . GLU A 1 84 ? 9.483 -28.481 -20.816 1.00 45.41 84 GLU A CA 1
ATOM 690 C C . GLU A 1 84 ? 10.732 -29.110 -21.440 1.00 45.41 84 GLU A C 1
ATOM 692 O O . GLU A 1 84 ? 10.622 -30.142 -22.098 1.00 45.41 84 GLU A O 1
ATOM 697 N N . ASP A 1 85 ? 11.912 -28.533 -21.217 1.00 36.84 85 ASP A N 1
ATOM 698 C CA . ASP A 1 85 ? 13.132 -29.329 -21.290 1.00 36.84 85 ASP A CA 1
ATOM 699 C C . ASP A 1 85 ? 14.160 -28.887 -20.247 1.00 36.84 85 ASP A C 1
ATOM 701 O O . ASP A 1 85 ? 14.142 -27.786 -19.694 1.00 36.84 85 ASP A O 1
ATOM 705 N N . SER A 1 86 ? 15.007 -29.841 -19.921 1.00 45.97 86 SER A N 1
ATOM 706 C CA . SER A 1 86 ? 15.538 -30.132 -18.609 1.00 45.97 86 SER A CA 1
ATOM 707 C C . SER A 1 86 ? 17.067 -30.240 -18.651 1.00 45.97 86 SER A C 1
ATOM 709 O O . SER A 1 86 ? 17.668 -30.446 -19.698 1.00 45.97 86 SER A O 1
ATOM 711 N N . VAL A 1 87 ? 17.676 -30.190 -17.458 1.00 39.91 87 VAL A N 1
ATOM 712 C CA . VAL A 1 87 ? 19.031 -30.674 -17.108 1.00 39.91 87 VAL A CA 1
ATOM 713 C C . VAL A 1 87 ? 20.237 -29.774 -17.432 1.00 39.91 87 VAL A C 1
ATOM 715 O O . VAL A 1 87 ? 20.506 -29.396 -18.564 1.00 39.91 87 VAL A O 1
ATOM 718 N N . GLY A 1 88 ? 21.078 -29.564 -16.408 1.00 36.78 88 GLY A N 1
ATOM 719 C CA . GLY A 1 88 ? 22.465 -29.129 -16.599 1.00 36.78 88 GLY A CA 1
ATOM 720 C C . GLY A 1 88 ? 23.200 -28.722 -15.323 1.00 36.78 88 GLY A C 1
ATOM 721 O O . GLY A 1 88 ? 23.540 -27.559 -15.148 1.00 36.78 88 GLY A O 1
ATOM 722 N N . GLN A 1 89 ? 23.459 -29.666 -14.416 1.00 48.78 89 GLN A N 1
ATOM 723 C CA . GLN A 1 89 ? 24.319 -29.449 -13.251 1.00 48.78 89 GLN A CA 1
ATOM 724 C C . GLN A 1 89 ? 25.785 -29.380 -13.718 1.00 48.78 89 GLN A C 1
ATOM 726 O O . GLN A 1 89 ? 26.368 -30.389 -14.106 1.00 48.78 89 GLN A O 1
ATOM 731 N N . GLY A 1 90 ? 26.378 -28.186 -13.697 1.00 39.44 90 GLY A N 1
ATOM 732 C CA . GLY A 1 90 ? 27.783 -27.947 -14.025 1.00 39.44 90 GLY A CA 1
ATOM 733 C C . GLY A 1 90 ? 28.352 -26.878 -13.099 1.00 39.44 90 GLY A C 1
ATOM 734 O O . GLY A 1 90 ? 27.695 -25.884 -12.828 1.00 39.44 90 GLY A O 1
ATOM 735 N N . ASN A 1 91 ? 29.539 -27.120 -12.554 1.00 54.59 91 ASN A N 1
ATOM 736 C CA . ASN A 1 91 ? 30.243 -26.283 -11.583 1.00 54.59 91 ASN A CA 1
ATOM 737 C C . ASN A 1 91 ? 30.440 -24.838 -12.102 1.00 54.59 91 ASN A C 1
ATOM 739 O O . ASN A 1 91 ? 31.370 -24.578 -12.863 1.00 54.59 91 ASN A O 1
ATOM 743 N N . VAL A 1 92 ? 29.548 -23.917 -11.719 1.00 51.09 92 VAL A N 1
ATOM 744 C CA . VAL A 1 92 ? 29.576 -22.509 -12.141 1.00 51.09 92 VAL A CA 1
ATOM 745 C C . VAL A 1 92 ? 30.519 -21.736 -11.222 1.00 51.09 92 VAL A C 1
ATOM 747 O O . VAL A 1 92 ? 30.177 -21.434 -10.078 1.00 51.09 92 VAL A O 1
ATOM 750 N N . GLN A 1 93 ? 31.700 -21.367 -11.719 1.00 64.94 93 GLN A N 1
ATOM 751 C CA . GLN A 1 93 ? 32.332 -20.150 -11.214 1.00 64.94 93 GLN A CA 1
ATOM 752 C C . GLN A 1 93 ? 31.418 -19.001 -11.641 1.00 64.94 93 GLN A C 1
ATOM 754 O O . GLN A 1 93 ? 31.252 -18.770 -12.834 1.00 64.94 93 GLN A O 1
ATOM 759 N N . SER A 1 94 ? 30.740 -18.366 -10.681 1.00 72.19 94 SER A N 1
ATOM 760 C CA . SER A 1 94 ? 29.822 -17.263 -10.966 1.00 72.19 94 SER A CA 1
ATOM 761 C C . SER A 1 94 ? 30.587 -16.166 -11.694 1.00 72.19 94 SER A C 1
ATOM 763 O O . SER A 1 94 ? 31.510 -15.586 -11.120 1.00 72.19 94 SER A O 1
ATOM 765 N N . GLU A 1 95 ? 30.222 -15.890 -12.941 1.00 74.75 95 GLU A N 1
ATOM 766 C CA . GLU A 1 95 ? 30.713 -14.700 -13.619 1.00 74.75 95 GLU A CA 1
ATOM 767 C C . GLU A 1 95 ? 30.274 -13.479 -12.815 1.00 74.75 95 GLU A C 1
ATOM 769 O O . GLU A 1 95 ? 29.116 -13.356 -12.411 1.00 74.75 95 GLU A O 1
ATOM 774 N N . ASP A 1 96 ? 31.244 -12.614 -12.532 1.00 76.62 96 ASP A N 1
ATOM 775 C CA . ASP A 1 96 ? 31.067 -11.376 -11.790 1.00 76.62 96 ASP A CA 1
ATOM 776 C C . ASP A 1 96 ? 31.074 -10.206 -12.782 1.00 76.62 96 ASP A C 1
ATOM 778 O O . ASP A 1 96 ? 32.118 -9.591 -13.002 1.00 76.62 96 ASP A O 1
ATOM 782 N N . PRO A 1 97 ? 29.929 -9.874 -13.407 1.00 85.69 97 PRO A N 1
ATOM 783 C CA . PRO A 1 97 ? 29.847 -8.792 -14.386 1.00 85.69 97 PRO A CA 1
ATOM 784 C C . PRO A 1 97 ? 30.149 -7.401 -13.805 1.00 85.69 97 PRO A C 1
ATOM 786 O O . PRO A 1 97 ? 30.209 -6.430 -14.559 1.00 85.69 97 PRO A O 1
ATOM 789 N N . PHE A 1 98 ? 30.339 -7.284 -12.486 1.00 83.75 98 PHE A N 1
ATOM 790 C CA . PHE A 1 98 ? 30.640 -6.029 -11.803 1.00 83.75 98 PHE A CA 1
ATOM 791 C C . PHE A 1 98 ? 32.050 -5.987 -11.198 1.00 83.75 98 PHE A C 1
ATOM 793 O O . PHE A 1 98 ? 32.410 -4.962 -10.616 1.00 83.75 98 PHE A O 1
ATOM 800 N N . ASN A 1 99 ? 32.842 -7.059 -11.332 1.00 76.62 99 ASN A N 1
ATOM 801 C CA . ASN A 1 99 ? 34.191 -7.202 -10.767 1.00 76.62 99 ASN A CA 1
ATOM 802 C C . ASN A 1 99 ? 34.287 -6.800 -9.274 1.00 76.62 99 ASN A C 1
ATOM 804 O O . ASN A 1 99 ? 35.297 -6.262 -8.811 1.00 76.62 99 ASN A O 1
ATOM 808 N N . ILE A 1 100 ? 33.239 -7.052 -8.485 1.00 82.88 100 ILE A N 1
ATOM 809 C CA . ILE A 1 100 ? 33.211 -6.775 -7.041 1.00 82.88 100 ILE A CA 1
ATOM 810 C C . ILE A 1 100 ? 34.240 -7.602 -6.263 1.00 82.88 100 ILE A C 1
ATOM 812 O O . ILE A 1 100 ? 34.735 -7.136 -5.231 1.00 82.88 100 ILE A O 1
ATOM 816 N N . TYR A 1 101 ? 34.617 -8.788 -6.747 1.00 79.62 101 TYR A N 1
ATOM 817 C CA . TYR A 1 101 ? 35.654 -9.592 -6.094 1.00 79.62 101 TYR A CA 1
ATOM 818 C C . TYR A 1 101 ? 37.055 -8.956 -6.173 1.00 79.62 101 TYR A C 1
ATOM 820 O O . TYR A 1 101 ? 37.831 -9.101 -5.225 1.00 79.62 101 TYR A O 1
ATOM 828 N N . GLU A 1 102 ? 37.379 -8.188 -7.223 1.00 78.25 102 GLU A N 1
ATOM 829 C CA . GLU A 1 102 ? 38.646 -7.436 -7.290 1.00 78.25 102 GLU A CA 1
ATOM 830 C C . GLU A 1 102 ? 38.713 -6.374 -6.185 1.00 78.25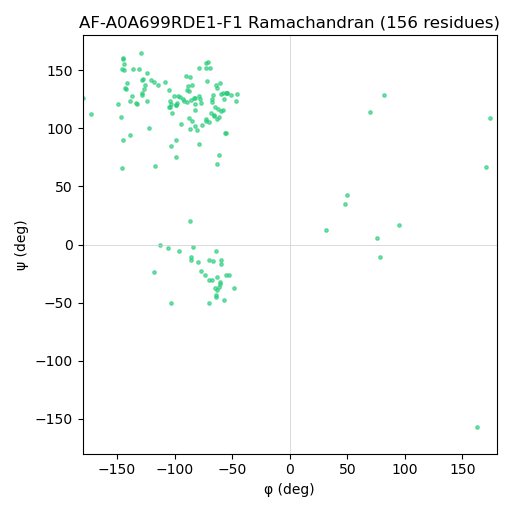 102 GLU A C 1
ATOM 832 O O . GLU A 1 102 ? 39.715 -6.257 -5.477 1.00 78.25 102 GLU A O 1
ATOM 837 N N . LEU A 1 103 ? 37.610 -5.652 -5.964 1.00 79.00 103 LEU A N 1
ATOM 838 C CA . LEU A 1 103 ? 37.517 -4.604 -4.944 1.00 79.00 103 LEU A CA 1
ATOM 839 C C . LEU A 1 103 ? 37.691 -5.145 -3.521 1.00 79.00 103 LEU A C 1
ATOM 841 O O . LEU A 1 103 ? 38.332 -4.501 -2.688 1.00 79.00 103 LEU A O 1
ATOM 845 N N . LEU A 1 104 ? 37.130 -6.322 -3.235 1.00 76.56 104 LEU A N 1
ATOM 846 C CA . LEU A 1 104 ? 37.231 -6.967 -1.921 1.00 76.56 104 LEU A CA 1
ATOM 847 C C . LEU A 1 104 ? 38.646 -7.477 -1.630 1.00 76.56 104 LEU A C 1
ATOM 849 O O . LEU A 1 104 ? 39.076 -7.491 -0.473 1.00 76.56 104 LEU A O 1
ATOM 853 N N . ASN A 1 105 ? 39.377 -7.859 -2.675 1.00 69.25 105 ASN A N 1
ATOM 854 C CA . ASN A 1 105 ? 40.711 -8.434 -2.548 1.00 69.25 105 ASN A CA 1
ATOM 855 C C . ASN A 1 105 ? 41.818 -7.372 -2.469 1.00 69.25 105 ASN A C 1
ATOM 857 O O . ASN A 1 105 ? 42.942 -7.679 -2.054 1.00 69.25 105 ASN A O 1
ATOM 861 N N . HIS A 1 106 ? 41.519 -6.111 -2.786 1.00 67.19 106 HIS A N 1
ATOM 862 C CA . HIS A 1 106 ? 42.465 -5.019 -2.602 1.00 67.19 106 HIS A CA 1
ATOM 863 C C . HIS A 1 106 ? 42.568 -4.608 -1.125 1.00 67.19 106 HIS A C 1
ATOM 865 O O . HIS A 1 106 ? 41.743 -3.881 -0.569 1.00 67.19 106 HIS A O 1
ATOM 871 N N . LYS A 1 107 ? 43.652 -5.044 -0.470 1.00 65.44 107 LYS A N 1
ATOM 872 C CA . LYS A 1 107 ? 44.072 -4.497 0.829 1.00 65.44 107 LYS A CA 1
ATOM 873 C C . LYS A 1 107 ? 44.313 -2.988 0.684 1.00 65.44 107 LYS A C 1
ATOM 875 O O . LYS A 1 107 ? 45.018 -2.556 -0.223 1.00 65.44 107 LYS A O 1
ATOM 880 N N . ARG A 1 108 ? 43.727 -2.194 1.589 1.00 63.62 108 ARG A N 1
ATOM 881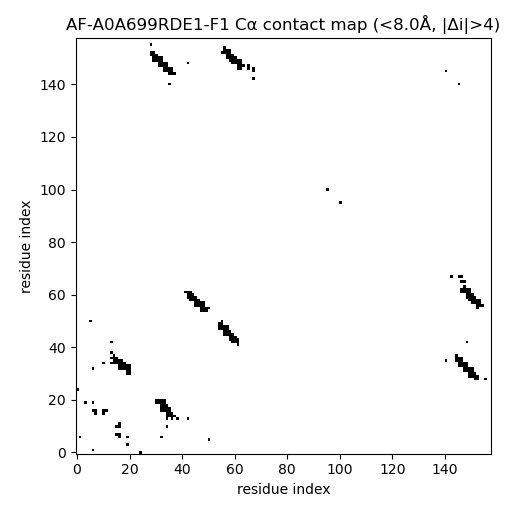 C CA . ARG A 1 108 ? 43.797 -0.721 1.574 1.00 63.62 108 ARG A CA 1
ATOM 882 C C . ARG A 1 108 ? 45.257 -0.242 1.534 1.00 63.62 108 ARG A C 1
ATOM 884 O O . ARG A 1 108 ? 46.023 -0.661 2.405 1.00 63.62 108 ARG A O 1
ATOM 891 N N . PRO A 1 109 ? 45.644 0.674 0.630 1.00 60.50 109 PRO A N 1
ATOM 892 C CA . PRO A 1 109 ? 46.865 1.432 0.825 1.00 60.50 109 PRO A CA 1
ATOM 893 C C . PRO A 1 109 ? 46.641 2.438 1.960 1.00 60.50 109 PRO A C 1
ATOM 895 O O . PRO A 1 109 ? 45.562 3.017 2.112 1.00 60.50 109 PRO A O 1
ATOM 898 N N . VAL A 1 110 ? 47.666 2.616 2.787 1.00 58.44 110 VAL A N 1
ATOM 899 C CA . VAL A 1 110 ? 47.731 3.679 3.791 1.00 58.44 110 VAL A CA 1
ATOM 900 C C . VAL A 1 110 ? 47.710 5.013 3.042 1.00 58.44 110 VAL A C 1
ATOM 902 O O . VAL A 1 110 ? 48.602 5.272 2.242 1.00 58.44 110 VAL A O 1
ATOM 905 N N . ILE A 1 111 ? 46.677 5.830 3.255 1.00 55.75 111 ILE A N 1
ATOM 906 C CA . ILE A 1 111 ? 46.600 7.182 2.692 1.00 55.75 111 ILE A CA 1
ATOM 907 C C . ILE A 1 111 ? 46.942 8.173 3.800 1.00 55.75 111 ILE A C 1
ATOM 909 O O . ILE A 1 111 ? 46.197 8.324 4.774 1.00 55.75 111 ILE A O 1
ATOM 913 N N . ASP A 1 112 ? 48.075 8.846 3.620 1.00 50.41 112 ASP A N 1
ATOM 914 C CA . ASP A 1 112 ? 48.461 10.020 4.384 1.00 50.41 112 ASP A CA 1
ATOM 915 C C . ASP A 1 112 ? 47.477 11.171 4.142 1.00 50.41 112 ASP A C 1
ATOM 917 O O . ASP A 1 112 ? 47.054 11.475 3.025 1.00 50.41 112 ASP A O 1
ATOM 921 N N . LYS A 1 113 ? 47.086 11.805 5.246 1.00 61.25 113 LYS A N 1
ATOM 922 C CA . LYS A 1 113 ? 46.139 12.917 5.304 1.00 61.25 113 LYS A CA 1
ATOM 923 C C . LYS A 1 113 ? 46.761 14.159 4.666 1.00 61.25 113 LYS A C 1
ATOM 925 O O . LYS A 1 113 ? 47.637 14.736 5.295 1.00 61.25 113 LYS A O 1
ATOM 930 N N . ASN A 1 114 ? 46.256 14.642 3.528 1.00 49.22 114 ASN A N 1
ATOM 931 C CA . ASN A 1 114 ? 46.143 16.087 3.268 1.00 49.22 114 ASN A CA 1
ATOM 932 C C . ASN A 1 114 ? 45.377 16.391 1.969 1.00 49.22 114 ASN A C 1
ATOM 934 O O . ASN A 1 114 ? 45.894 16.149 0.882 1.00 49.22 114 ASN A O 1
ATOM 938 N N . SER A 1 115 ? 44.187 16.986 2.067 1.00 49.00 115 SER A N 1
ATOM 939 C CA . SER A 1 115 ? 43.772 18.142 1.248 1.00 49.00 115 SER A CA 1
ATOM 940 C C . SER A 1 115 ? 42.349 18.575 1.623 1.00 49.00 115 SER A C 1
ATOM 942 O O . SER A 1 115 ? 41.415 17.782 1.686 1.00 49.00 115 SER A O 1
ATOM 944 N N . ASN A 1 116 ? 42.226 19.862 1.946 1.00 47.53 116 ASN A N 1
ATOM 945 C CA . ASN A 1 116 ? 41.017 20.547 2.393 1.00 47.53 116 ASN A CA 1
ATOM 946 C C . ASN A 1 116 ? 39.840 20.405 1.413 1.00 47.53 116 ASN A C 1
ATOM 948 O O . ASN A 1 116 ? 39.964 20.749 0.241 1.00 47.53 116 ASN A O 1
ATOM 952 N N . SER A 1 117 ? 38.670 20.013 1.925 1.00 58.44 117 SER A N 1
ATOM 953 C CA . SER A 1 117 ? 37.395 20.020 1.203 1.00 58.44 117 SER A CA 1
ATOM 954 C C . SER A 1 117 ? 36.570 21.261 1.560 1.00 58.44 117 SER A C 1
ATOM 956 O O . SER A 1 117 ? 36.199 21.481 2.716 1.00 58.44 117 SER A O 1
ATOM 958 N N . LYS A 1 118 ? 36.252 22.090 0.561 1.00 56.97 118 LYS A N 1
ATOM 959 C CA . LYS A 1 118 ? 35.247 23.159 0.678 1.00 56.97 118 LYS A CA 1
ATOM 960 C C . LYS A 1 118 ? 34.513 23.350 -0.653 1.00 56.97 118 LYS A C 1
ATOM 962 O O . LYS A 1 118 ? 34.594 24.408 -1.257 1.00 56.97 118 LYS A O 1
ATOM 967 N N . GLU A 1 119 ? 33.754 22.347 -1.078 1.00 55.88 119 GLU A N 1
ATOM 968 C CA . GLU A 1 119 ? 32.662 22.563 -2.031 1.00 55.88 119 GLU A CA 1
ATOM 969 C C . GLU A 1 119 ? 31.514 21.611 -1.686 1.00 55.88 119 GLU A C 1
ATOM 971 O O . GLU A 1 119 ? 31.484 20.445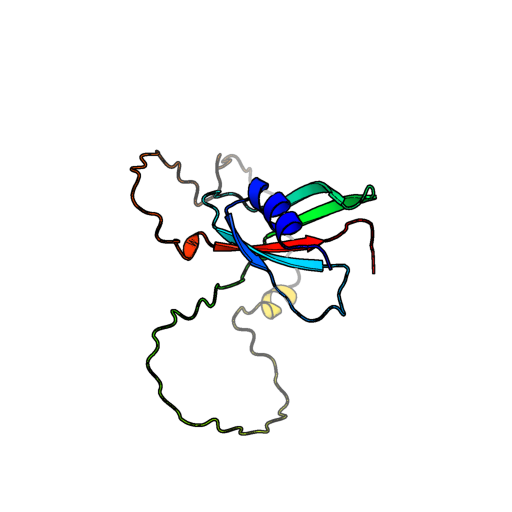 -2.069 1.00 55.88 119 GLU A O 1
ATOM 976 N N . SER A 1 120 ? 30.609 22.092 -0.832 1.00 60.75 120 SER A N 1
ATOM 977 C CA . SER A 1 120 ? 29.411 21.353 -0.442 1.00 60.75 120 SER A CA 1
ATOM 978 C C . SER A 1 120 ? 28.361 21.558 -1.526 1.00 60.75 120 SER A C 1
ATOM 980 O O . SER A 1 120 ? 27.744 22.623 -1.610 1.00 60.75 120 SER A O 1
ATOM 982 N N . LEU A 1 121 ? 28.181 20.557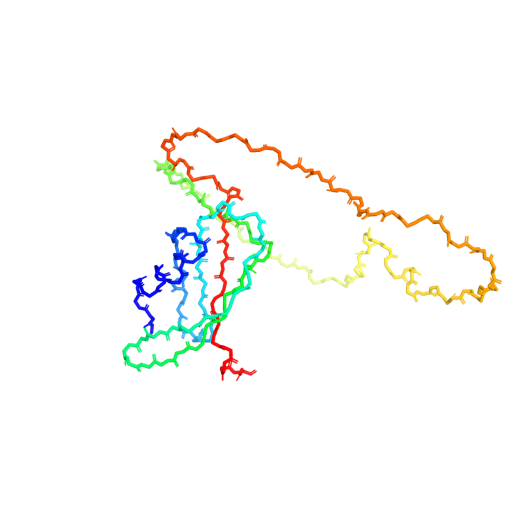 -2.385 1.00 58.97 121 LEU A N 1
ATOM 983 C CA . LEU A 1 121 ? 27.085 20.533 -3.347 1.00 58.97 121 LEU A CA 1
ATOM 984 C C . LEU A 1 121 ? 25.770 20.541 -2.559 1.00 58.97 121 LEU A C 1
ATOM 986 O O . LEU A 1 121 ? 25.424 19.570 -1.890 1.00 58.97 121 LEU A O 1
ATOM 990 N N . LYS A 1 122 ? 25.044 21.663 -2.611 1.00 66.94 122 LYS A N 1
ATOM 991 C CA . LYS A 1 122 ? 23.813 21.888 -1.831 1.00 66.94 122 LYS A CA 1
ATOM 992 C C . LYS A 1 122 ? 22.705 20.864 -2.138 1.00 66.94 122 LYS A C 1
ATOM 994 O O . LYS A 1 122 ? 21.779 20.731 -1.344 1.00 66.94 122 LYS A O 1
ATOM 999 N N . TYR A 1 123 ? 22.808 20.130 -3.250 1.00 66.50 123 TYR A N 1
ATOM 1000 C CA . TYR A 1 123 ? 21.868 19.089 -3.668 1.00 66.50 123 TYR A CA 1
ATOM 1001 C C . TYR A 1 123 ? 22.604 17.925 -4.357 1.00 66.50 123 TYR A C 1
ATOM 1003 O O . TYR A 1 123 ? 23.631 18.161 -4.999 1.00 66.50 123 TYR A O 1
ATOM 1011 N N . PRO A 1 124 ? 22.096 16.681 -4.263 1.00 70.19 124 PRO A N 1
ATOM 1012 C CA . PRO A 1 124 ? 22.683 15.542 -4.957 1.00 70.19 124 PRO A CA 1
ATOM 1013 C C . PRO A 1 124 ? 22.455 15.622 -6.479 1.00 70.19 124 PRO A C 1
ATOM 1015 O O . PRO A 1 124 ? 21.489 16.248 -6.934 1.00 70.19 124 PRO A O 1
ATOM 1018 N N . PRO A 1 125 ? 23.289 14.943 -7.285 1.00 52.03 125 PRO A N 1
ATOM 1019 C CA . PRO A 1 125 ? 23.036 14.770 -8.713 1.00 52.03 125 PRO A CA 1
ATOM 1020 C C . PRO A 1 125 ? 21.642 14.154 -8.945 1.00 52.03 125 PRO A C 1
ATOM 1022 O O . PRO A 1 125 ? 21.329 13.130 -8.341 1.00 52.03 125 PRO A O 1
ATOM 1025 N N . ARG A 1 126 ? 20.843 14.764 -9.841 1.00 40.28 126 ARG A N 1
ATOM 1026 C CA . ARG A 1 126 ? 19.434 14.453 -10.226 1.00 40.28 126 ARG A CA 1
ATOM 1027 C C . ARG A 1 126 ? 18.294 15.211 -9.527 1.00 40.28 126 ARG A C 1
ATOM 1029 O O . ARG A 1 126 ? 17.141 14.812 -9.662 1.00 40.28 126 ARG A O 1
ATOM 1036 N N . TYR A 1 127 ? 18.545 16.331 -8.858 1.00 61.56 127 TYR A N 1
ATOM 1037 C CA . TYR A 1 127 ? 17.435 17.180 -8.405 1.00 61.56 127 TYR A CA 1
ATOM 1038 C C . TYR A 1 127 ? 16.836 18.009 -9.564 1.00 61.56 127 TYR A C 1
ATOM 1040 O O . TYR A 1 127 ? 17.545 18.791 -10.194 1.00 61.56 127 TYR A O 1
ATOM 1048 N N . THR A 1 128 ? 15.533 17.870 -9.844 1.00 75.88 128 THR A N 1
ATOM 1049 C CA . THR A 1 128 ? 14.780 18.709 -10.803 1.00 75.88 128 THR A CA 1
ATOM 1050 C C . THR A 1 128 ? 13.464 19.164 -10.160 1.00 75.88 128 THR A C 1
ATOM 1052 O O . THR A 1 128 ? 12.674 18.310 -9.761 1.00 75.88 128 THR A O 1
ATOM 1055 N N . PRO A 1 129 ? 13.201 20.476 -10.021 1.00 53.22 129 PRO A N 1
ATOM 1056 C CA . PRO A 1 129 ? 11.957 20.968 -9.436 1.00 53.22 129 PRO A CA 1
ATOM 1057 C C . PRO A 1 129 ? 10.837 20.981 -10.487 1.00 53.22 129 PRO A C 1
ATOM 1059 O O . PRO A 1 129 ? 10.987 21.562 -11.561 1.00 53.22 129 PRO A O 1
ATOM 1062 N N . THR A 1 130 ? 9.707 20.339 -10.195 1.00 46.78 130 THR A N 1
ATOM 1063 C CA . THR A 1 130 ? 8.563 20.243 -11.114 1.00 46.78 130 THR A CA 1
ATOM 1064 C C . THR A 1 130 ? 7.542 21.360 -10.872 1.00 46.78 130 THR A C 1
ATOM 1066 O O . THR A 1 130 ? 7.042 21.539 -9.764 1.00 46.78 130 THR A O 1
ATOM 1069 N N . GLY A 1 131 ? 7.218 22.113 -11.929 1.00 46.16 131 GLY A N 1
ATOM 1070 C CA . GLY A 1 131 ? 6.079 23.036 -11.980 1.00 46.16 131 GLY A CA 1
ATOM 1071 C C . GLY A 1 131 ? 4.811 22.310 -12.441 1.00 46.16 131 GLY A C 1
ATOM 1072 O O . GLY A 1 131 ? 4.844 21.567 -13.419 1.00 46.16 131 GLY A O 1
ATOM 1073 N N . THR A 1 132 ? 3.703 22.504 -11.730 1.00 48.09 132 THR A N 1
ATOM 1074 C CA . THR A 1 132 ? 2.422 21.812 -11.937 1.00 48.09 132 THR A CA 1
ATOM 1075 C C . THR A 1 132 ? 1.521 22.523 -12.946 1.00 48.09 132 THR A C 1
ATOM 1077 O O . THR A 1 132 ? 1.334 23.736 -12.866 1.00 48.09 132 THR A O 1
ATOM 1080 N N . LYS A 1 133 ? 0.897 21.752 -13.848 1.00 57.81 133 LYS A N 1
ATOM 1081 C CA . LYS A 1 133 ? -0.382 22.066 -14.516 1.00 57.81 133 LYS A CA 1
ATOM 1082 C C . LYS A 1 133 ? -1.097 20.741 -14.803 1.00 57.81 133 LYS A C 1
ATOM 1084 O O . LYS A 1 133 ? -0.534 19.907 -15.503 1.00 57.81 133 LYS A O 1
ATOM 1089 N N . GLU A 1 134 ? -2.302 20.547 -14.271 1.00 51.62 134 GLU A N 1
ATOM 1090 C CA . GLU A 1 134 ? -3.160 19.387 -14.563 1.00 51.62 134 GLU A CA 1
ATOM 1091 C C . GLU A 1 134 ? -4.473 19.848 -15.212 1.00 51.62 134 GLU A C 1
ATOM 1093 O O . GLU A 1 134 ? -5.056 20.851 -14.796 1.00 51.62 134 GLU A O 1
ATOM 1098 N N . ALA A 1 135 ? -4.940 19.097 -16.212 1.00 49.72 135 ALA A N 1
ATOM 1099 C CA . ALA A 1 135 ? -6.284 19.173 -16.779 1.00 49.72 135 ALA A CA 1
ATOM 1100 C C . ALA A 1 135 ? -6.964 17.801 -16.623 1.00 49.72 135 ALA A C 1
ATOM 1102 O O . ALA A 1 135 ? -6.311 16.763 -16.731 1.00 49.72 135 ALA A O 1
ATOM 1103 N N . ILE A 1 136 ? -8.266 17.816 -16.325 1.00 49.78 136 ILE A N 1
ATOM 1104 C CA . ILE A 1 136 ? -9.085 16.653 -15.962 1.00 49.78 136 ILE A CA 1
ATOM 1105 C C . ILE A 1 136 ? -9.738 16.066 -17.222 1.00 49.78 136 ILE A C 1
ATOM 1107 O O . ILE A 1 136 ? -10.484 16.759 -17.908 1.00 49.78 136 ILE A O 1
ATOM 1111 N N . GLY A 1 137 ? -9.486 14.782 -17.472 1.00 39.47 137 GLY A N 1
ATOM 1112 C CA . GLY A 1 137 ? -10.167 13.921 -18.439 1.00 39.47 137 GLY A CA 1
ATOM 1113 C C . GLY A 1 137 ? -10.264 12.500 -17.872 1.00 39.47 137 GLY A C 1
ATOM 1114 O O . GLY A 1 137 ? -9.569 12.177 -16.905 1.00 39.47 137 GLY A O 1
ATOM 1115 N N . GLU A 1 138 ? -11.178 11.696 -18.412 1.00 49.00 138 GLU A N 1
ATOM 1116 C CA . GLU A 1 138 ? -11.533 10.346 -17.949 1.00 49.00 138 GLU A CA 1
ATOM 1117 C C . GLU A 1 138 ? -10.293 9.489 -17.641 1.00 49.00 138 GLU A C 1
ATOM 1119 O O . GLU A 1 138 ? -9.330 9.445 -18.407 1.00 49.00 138 GLU A O 1
ATOM 1124 N N . LYS A 1 139 ? -10.275 8.874 -16.450 1.00 52.03 139 LYS A N 1
ATOM 1125 C CA . LYS A 1 139 ? -9.053 8.311 -15.865 1.00 52.03 139 LYS A CA 1
ATOM 1126 C C . LYS A 1 139 ? -8.716 6.964 -16.491 1.00 52.03 139 LYS A C 1
ATOM 1128 O O . LYS A 1 139 ? -9.025 5.919 -15.926 1.00 52.03 139 LYS A O 1
ATOM 1133 N N . GLN A 1 140 ? -8.001 7.008 -17.607 1.00 58.50 140 GLN A N 1
ATOM 1134 C CA . GLN A 1 140 ? -7.126 5.913 -17.989 1.00 58.50 140 GLN A CA 1
ATOM 1135 C C . GLN A 1 140 ? -6.134 5.680 -16.840 1.00 58.50 140 GLN A C 1
ATOM 1137 O O . GLN A 1 140 ? -5.494 6.615 -16.342 1.00 58.50 140 GLN A O 1
ATOM 1142 N N . PHE A 1 141 ? -6.075 4.447 -16.342 1.00 62.19 141 PHE A N 1
ATOM 1143 C CA . PHE A 1 141 ? -5.151 4.084 -15.279 1.00 62.19 141 PHE A CA 1
ATOM 1144 C C . PHE A 1 141 ? -3.747 4.026 -15.877 1.00 62.19 141 PHE A C 1
ATOM 1146 O O . PHE A 1 141 ? -3.419 3.124 -16.636 1.00 62.19 141 PHE A O 1
ATOM 1153 N N . ASP A 1 142 ? -2.928 5.026 -15.566 1.00 74.88 142 ASP A N 1
ATOM 1154 C CA . ASP A 1 142 ? -1.521 5.028 -15.949 1.00 74.88 142 ASP A CA 1
ATOM 1155 C C . ASP A 1 142 ? -0.816 3.892 -15.199 1.00 74.88 142 ASP A C 1
ATOM 1157 O O . ASP A 1 142 ? -0.677 3.945 -13.974 1.00 74.88 142 ASP A O 1
ATOM 1161 N N . SER A 1 143 ? -0.379 2.860 -15.923 1.00 69.75 143 SER A N 1
ATOM 1162 C CA . SER A 1 143 ? 0.326 1.708 -15.352 1.00 69.75 143 SER A CA 1
ATOM 1163 C C . SER A 1 143 ? 1.569 2.125 -14.560 1.00 69.75 143 SER A C 1
ATOM 1165 O O . SER A 1 143 ? 1.911 1.478 -13.570 1.00 69.75 143 SER A O 1
ATOM 1167 N N . LYS A 1 144 ? 2.173 3.280 -14.886 1.00 72.06 144 LYS A N 1
ATOM 1168 C CA . LYS A 1 144 ? 3.305 3.870 -14.146 1.00 72.06 144 LYS A CA 1
ATOM 1169 C C . LYS A 1 144 ? 2.933 4.335 -12.737 1.00 72.06 144 LYS A C 1
ATOM 1171 O O . LYS A 1 144 ? 3.815 4.626 -11.932 1.00 72.06 144 LYS A O 1
ATOM 1176 N N . LYS A 1 145 ? 1.641 4.445 -12.438 1.00 85.38 145 LYS A N 1
ATOM 1177 C CA . LYS A 1 145 ? 1.103 4.919 -11.156 1.00 85.38 145 LYS A CA 1
ATOM 1178 C C . LYS A 1 145 ? 0.528 3.803 -10.299 1.00 85.38 145 LYS A C 1
ATOM 1180 O O . LYS A 1 145 ? 0.107 4.048 -9.164 1.00 85.38 145 LYS A O 1
ATOM 1185 N N . ILE A 1 146 ? 0.523 2.580 -10.819 1.00 89.50 146 ILE A N 1
ATOM 1186 C CA . ILE A 1 146 ? 0.076 1.417 -10.074 1.00 89.50 146 ILE A CA 1
ATOM 1187 C C . ILE A 1 146 ? 1.225 0.916 -9.209 1.00 89.50 146 ILE A C 1
ATOM 1189 O O . ILE A 1 146 ? 2.331 0.667 -9.683 1.00 89.50 146 ILE A O 1
ATOM 1193 N N . ARG A 1 147 ? 0.957 0.782 -7.913 1.00 89.75 147 ARG A N 1
ATOM 1194 C CA . ARG A 1 147 ? 1.931 0.356 -6.911 1.00 89.75 147 ARG A CA 1
ATOM 1195 C C . ARG A 1 147 ? 1.393 -0.842 -6.148 1.00 89.75 147 ARG A C 1
ATOM 1197 O O . ARG A 1 147 ? 0.230 -0.852 -5.736 1.00 89.75 147 ARG A O 1
ATOM 1204 N N . ARG A 1 148 ? 2.253 -1.830 -5.903 1.00 90.56 148 ARG A N 1
ATOM 1205 C CA . ARG A 1 148 ? 1.947 -2.956 -5.014 1.00 90.56 148 ARG A CA 1
ATOM 1206 C C . ARG A 1 148 ? 2.347 -2.613 -3.591 1.00 90.56 148 ARG A C 1
ATOM 1208 O O . ARG A 1 148 ? 3.449 -2.129 -3.331 1.00 90.56 148 ARG A O 1
ATOM 1215 N N . MET A 1 149 ? 1.449 -2.877 -2.655 1.00 91.81 149 MET A N 1
ATOM 1216 C CA . MET A 1 149 ? 1.617 -2.549 -1.250 1.00 91.81 149 MET A CA 1
ATOM 1217 C C . MET A 1 149 ? 1.404 -3.784 -0.385 1.00 91.81 149 MET A C 1
ATOM 1219 O O . MET A 1 149 ? 0.433 -4.520 -0.538 1.00 91.81 149 MET A O 1
ATOM 1223 N N . MET A 1 150 ? 2.310 -3.994 0.562 1.00 90.69 150 MET A N 1
ATOM 1224 C CA . MET A 1 150 ? 2.221 -5.053 1.553 1.00 90.69 150 MET A CA 1
ATOM 1225 C C . MET A 1 150 ? 1.717 -4.486 2.880 1.00 90.69 150 MET A C 1
ATOM 1227 O O . MET A 1 150 ? 2.272 -3.525 3.416 1.00 90.69 150 MET A O 1
ATOM 1231 N N . LEU A 1 151 ? 0.681 -5.115 3.422 1.00 89.62 151 LEU A N 1
ATOM 1232 C CA . LEU A 1 151 ? 0.084 -4.828 4.719 1.00 89.62 151 LEU A CA 1
ATOM 1233 C C . LEU A 1 151 ? 0.533 -5.887 5.718 1.00 89.62 151 LEU A C 1
ATOM 1235 O O . LEU A 1 151 ? 0.271 -7.070 5.512 1.00 89.62 151 LEU A O 1
ATOM 1239 N N . ARG A 1 152 ? 1.195 -5.477 6.801 1.00 87.25 152 ARG A N 1
ATOM 1240 C CA . ARG A 1 152 ? 1.638 -6.380 7.875 1.00 87.25 152 ARG A CA 1
ATOM 1241 C C . ARG A 1 152 ? 1.106 -5.943 9.228 1.00 87.25 152 ARG A C 1
ATOM 1243 O O . ARG A 1 152 ? 1.011 -4.745 9.493 1.00 87.25 152 ARG A O 1
ATOM 1250 N N . ASN A 1 153 ? 0.835 -6.902 10.109 1.00 78.81 153 ASN A N 1
ATOM 1251 C CA . ASN A 1 153 ? 0.624 -6.611 11.525 1.00 78.81 153 ASN A CA 1
ATOM 1252 C C . ASN A 1 153 ? 1.998 -6.500 12.216 1.00 78.81 153 ASN A C 1
ATOM 1254 O O . ASN A 1 153 ? 2.722 -7.492 12.249 1.00 78.81 153 ASN A O 1
ATOM 1258 N N . PRO A 1 154 ? 2.394 -5.334 12.760 1.00 61.62 154 PRO A N 1
ATOM 1259 C CA . PRO A 1 154 ? 3.707 -5.159 13.366 1.00 61.62 154 PRO A CA 1
ATOM 1260 C C . PRO A 1 154 ? 3.878 -5.923 14.690 1.00 61.62 154 PRO A C 1
ATOM 1262 O O . PRO A 1 154 ? 5.009 -6.049 15.141 1.00 61.62 154 PRO A O 1
ATOM 1265 N N . PHE A 1 155 ? 2.795 -6.425 15.298 1.00 56.22 155 PHE A N 1
ATOM 1266 C CA . PHE A 1 155 ? 2.831 -7.174 16.563 1.00 56.22 155 PHE A CA 1
ATOM 1267 C C . PHE A 1 155 ? 2.845 -8.696 16.387 1.00 56.22 155 PHE A C 1
ATOM 1269 O O . PHE A 1 155 ? 2.982 -9.419 17.368 1.00 56.22 155 PHE A O 1
ATOM 1276 N N . VAL A 1 156 ? 2.714 -9.191 15.154 1.00 58.50 156 VAL A N 1
ATOM 1277 C CA . VAL A 1 156 ? 2.914 -10.609 14.838 1.00 58.50 156 VAL A CA 1
ATOM 1278 C C . VAL A 1 156 ? 4.327 -10.731 14.278 1.00 58.50 156 VAL A C 1
ATOM 1280 O O . VAL A 1 156 ? 4.550 -10.531 13.084 1.00 58.50 156 VAL A O 1
ATOM 1283 N N . GLN A 1 157 ? 5.295 -10.961 15.164 1.00 43.97 157 GLN A N 1
ATOM 1284 C CA . GLN A 1 157 ? 6.649 -11.356 14.779 1.00 43.97 157 GLN A CA 1
ATOM 1285 C C . GLN A 1 157 ? 6.662 -12.879 14.615 1.00 43.97 157 GLN A C 1
ATOM 1287 O O . GLN A 1 157 ? 6.233 -13.592 15.519 1.00 43.97 157 GLN A O 1
ATOM 1292 N N . VAL A 1 158 ? 7.084 -13.339 13.435 1.00 51.62 158 VAL A N 1
ATOM 1293 C CA . VAL A 1 158 ? 7.510 -14.726 13.188 1.00 51.62 158 VAL A CA 1
ATOM 1294 C C . VAL A 1 158 ? 8.969 -14.835 13.599 1.00 51.62 158 VAL A C 1
ATOM 1296 O O . VAL A 1 158 ? 9.708 -13.870 13.283 1.00 51.62 158 VAL A O 1
#

Foldseek 3Di:
DDDPVLVQVVQVVAAGWDAWPPPPDPCPFKTKTKGFHPDPDFDWDWDWRADPNDTFIKTKGFDPPDQDPDDPPPVDDDDDDDDDDDDDDDDDPDDDPPPVVVVVPDDDDDDDDDDDDDDPPPDDPPDDDDDDDDDDDDDDRDSVRMIMMMMGGPPDDD

Mean predicted aligned error: 18.9 Å